Protein AF-F5BI73-F1 (afdb_monomer_lite)

Structure (mmCIF, N/CA/C/O backbone):
data_AF-F5BI73-F1
#
_entry.id   AF-F5BI73-F1
#
loop_
_atom_site.group_PDB
_atom_site.id
_atom_site.type_symbol
_atom_site.label_atom_id
_atom_site.label_alt_id
_atom_site.label_comp_id
_atom_site.label_asym_id
_atom_site.label_entity_id
_atom_site.label_seq_id
_atom_site.pdbx_PDB_ins_code
_atom_site.Cartn_x
_atom_site.Cartn_y
_atom_site.Cartn_z
_atom_site.occupancy
_atom_site.B_iso_or_equiv
_atom_site.auth_seq_id
_atom_site.auth_comp_id
_atom_site.auth_asym_id
_atom_site.auth_atom_id
_atom_site.pdbx_PDB_model_num
ATOM 1 N N . ASP A 1 1 ? -17.081 5.052 14.734 1.00 95.06 1 ASP A N 1
ATOM 2 C CA . ASP A 1 1 ? -17.193 5.413 13.303 1.00 95.06 1 ASP A CA 1
ATOM 3 C C . ASP A 1 1 ? -15.861 5.200 12.607 1.00 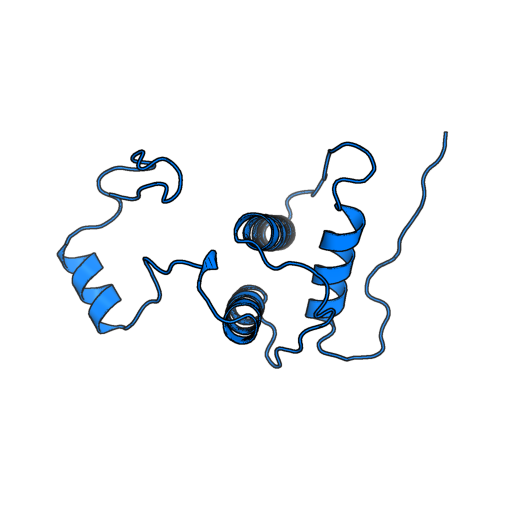95.06 1 ASP A C 1
ATOM 5 O O . ASP A 1 1 ? -14.843 5.237 13.284 1.00 95.06 1 ASP A O 1
ATOM 9 N N . ALA A 1 2 ? -15.863 4.952 11.297 1.00 96.50 2 ALA A N 1
ATOM 10 C CA . ALA A 1 2 ? -14.666 5.072 10.466 1.00 96.50 2 ALA A CA 1
ATOM 11 C C . ALA A 1 2 ? -14.641 6.470 9.847 1.00 96.50 2 ALA A C 1
ATOM 13 O O . ALA A 1 2 ? -15.637 6.905 9.260 1.00 96.50 2 ALA A O 1
ATOM 14 N N . ILE A 1 3 ? -13.518 7.162 10.000 1.00 96.12 3 ILE A N 1
ATOM 15 C CA . ILE A 1 3 ? -13.335 8.564 9.627 1.00 96.12 3 ILE A CA 1
ATOM 16 C C . ILE A 1 3 ? -12.164 8.637 8.651 1.00 96.12 3 ILE A C 1
ATOM 18 O O . ILE A 1 3 ? -11.169 7.938 8.831 1.00 96.12 3 ILE A O 1
ATOM 22 N N . ASP A 1 4 ? -12.302 9.455 7.613 1.00 93.44 4 ASP A N 1
ATOM 23 C CA . ASP A 1 4 ? -11.206 9.768 6.705 1.00 93.44 4 ASP A CA 1
ATOM 24 C C . ASP A 1 4 ? -10.190 10.678 7.418 1.00 93.44 4 ASP A C 1
ATOM 26 O O . ASP A 1 4 ? -10.571 11.783 7.816 1.00 93.44 4 ASP A O 1
ATOM 30 N N . PRO A 1 5 ? -8.922 10.259 7.591 1.00 89.38 5 PRO A N 1
ATOM 31 C CA . PRO A 1 5 ? -7.929 11.056 8.305 1.00 89.38 5 PRO A CA 1
ATOM 32 C C . PRO A 1 5 ? -7.607 12.387 7.611 1.00 89.38 5 PRO A C 1
ATOM 34 O O . PRO A 1 5 ? -7.254 13.341 8.296 1.00 89.38 5 PRO A O 1
ATOM 37 N N . ALA A 1 6 ? -7.764 12.486 6.284 1.00 89.31 6 ALA A N 1
ATOM 38 C CA . ALA A 1 6 ? -7.451 13.711 5.546 1.00 89.31 6 ALA A CA 1
ATOM 39 C C . ALA A 1 6 ? -8.557 14.773 5.659 1.00 89.31 6 ALA A C 1
ATOM 41 O O . ALA A 1 6 ? -8.272 15.957 5.829 1.00 89.31 6 ALA A O 1
ATOM 42 N N . SER A 1 7 ? -9.829 14.368 5.555 1.00 94.00 7 SER A N 1
ATOM 43 C CA . SER A 1 7 ? -10.962 15.307 5.562 1.00 94.00 7 SER A CA 1
ATOM 44 C C . SER A 1 7 ? -11.733 15.384 6.882 1.00 94.00 7 SER A C 1
ATOM 46 O O . SER A 1 7 ? -12.605 16.243 7.023 1.00 94.00 7 SER A O 1
ATOM 48 N N . GLY A 1 8 ? -11.495 14.464 7.823 1.00 94.94 8 GLY A N 1
ATOM 49 C CA . GLY A 1 8 ? -12.277 14.324 9.056 1.00 94.94 8 GLY A CA 1
ATOM 50 C C . GLY A 1 8 ? -13.724 13.863 8.831 1.00 94.94 8 GLY A C 1
ATOM 51 O O . GLY A 1 8 ? -14.520 13.806 9.771 1.00 94.94 8 GLY A O 1
ATOM 52 N N . ARG A 1 9 ? -14.102 13.533 7.590 1.00 97.69 9 ARG A N 1
ATOM 53 C CA . ARG A 1 9 ? -15.461 13.099 7.253 1.00 97.69 9 ARG A CA 1
ATOM 54 C C . ARG A 1 9 ? -15.696 11.668 7.708 1.00 97.69 9 ARG A C 1
ATOM 56 O O . ARG A 1 9 ? -14.845 10.794 7.555 1.00 97.69 9 ARG A O 1
ATOM 63 N N . VAL A 1 10 ? -16.898 11.402 8.210 1.00 97.44 10 VAL A N 1
ATOM 64 C CA . VAL A 1 10 ? -17.319 10.037 8.534 1.00 97.44 10 VAL A CA 1
ATOM 65 C C . VAL A 1 10 ? -17.530 9.255 7.236 1.00 97.44 10 VAL A C 1
ATOM 67 O O . VAL A 1 10 ? -18.450 9.554 6.479 1.00 97.44 10 VAL A O 1
ATOM 70 N N . ILE A 1 11 ? -16.702 8.234 7.008 1.00 97.38 11 ILE A N 1
ATOM 71 C CA . ILE A 1 11 ? -16.829 7.293 5.884 1.00 97.38 11 ILE A CA 1
ATOM 72 C C . ILE A 1 11 ? -17.985 6.329 6.155 1.00 97.38 11 ILE A C 1
ATOM 74 O O . ILE A 1 11 ? -18.810 6.061 5.284 1.00 97.38 11 ILE A O 1
ATOM 78 N N . LYS A 1 12 ? -18.049 5.789 7.380 1.00 97.75 12 LYS A N 1
ATOM 79 C CA . LYS A 1 12 ? -19.099 4.853 7.792 1.00 97.75 12 LYS A CA 1
ATOM 80 C C . LYS A 1 12 ? -19.364 4.948 9.290 1.00 97.75 12 LYS A C 1
ATOM 82 O O . LYS A 1 12 ? -18.448 4.855 10.109 1.00 97.75 12 LYS A O 1
ATOM 87 N N . ARG A 1 13 ? -20.637 5.105 9.654 1.00 97.69 13 ARG A N 1
ATOM 88 C CA . ARG A 1 13 ? -21.085 5.115 11.054 1.00 97.69 13 ARG A CA 1
ATOM 89 C C . ARG A 1 13 ? -21.193 3.698 11.606 1.00 97.69 13 ARG A C 1
ATOM 91 O O . ARG A 1 13 ? -21.502 2.773 10.859 1.00 97.69 13 ARG A O 1
ATOM 98 N N . GLY A 1 14 ? -20.937 3.536 12.904 1.00 96.31 14 GLY A N 1
ATOM 99 C CA . GLY A 1 14 ? -21.222 2.289 13.625 1.00 96.31 14 GLY A CA 1
ATOM 100 C C . GLY A 1 14 ? -20.513 1.042 13.079 1.00 96.31 14 GLY A C 1
ATOM 101 O O . GLY A 1 14 ? -21.074 -0.044 13.133 1.00 96.31 14 GLY A O 1
ATOM 102 N N . VAL A 1 15 ? -19.299 1.187 12.528 1.00 97.06 15 VAL A N 1
ATOM 103 C CA . VAL A 1 15 ? -18.529 0.078 11.917 1.00 97.06 15 VAL A CA 1
ATOM 104 C C . VAL A 1 15 ? -18.248 -1.059 12.901 1.00 97.06 15 VAL A C 1
ATOM 106 O O . VAL A 1 15 ? -18.187 -2.215 12.496 1.00 97.06 15 VAL A O 1
ATOM 109 N N . MET A 1 16 ? -18.077 -0.734 14.182 1.00 96.75 16 MET A N 1
ATOM 110 C CA . MET A 1 16 ? -17.836 -1.696 15.252 1.00 96.75 16 MET A CA 1
ATOM 111 C C . MET A 1 16 ? -18.404 -1.182 16.575 1.00 96.75 16 MET A C 1
ATOM 113 O O . MET A 1 16 ? -18.521 0.029 16.782 1.00 96.75 16 MET A O 1
ATOM 117 N N . THR A 1 17 ? -18.754 -2.107 17.469 1.00 98.06 17 THR A N 1
ATOM 118 C CA . THR A 1 17 ? -19.159 -1.794 18.844 1.00 98.06 17 THR A CA 1
ATOM 119 C C . THR A 1 17 ? -17.940 -1.430 19.693 1.00 98.06 17 THR A C 1
ATOM 121 O O . THR A 1 17 ? -16.811 -1.797 19.362 1.00 98.06 17 THR A O 1
ATOM 124 N N . LYS A 1 18 ? -18.160 -0.757 20.830 1.00 97.56 18 LYS A N 1
ATOM 125 C CA . LYS A 1 18 ? -17.087 -0.473 21.797 1.00 97.56 18 LYS A CA 1
ATOM 126 C C . LYS A 1 18 ? -16.418 -1.756 22.303 1.00 97.56 18 LYS A C 1
ATOM 128 O O . LYS A 1 18 ? -15.201 -1.834 22.333 1.00 97.56 18 LYS A O 1
ATOM 133 N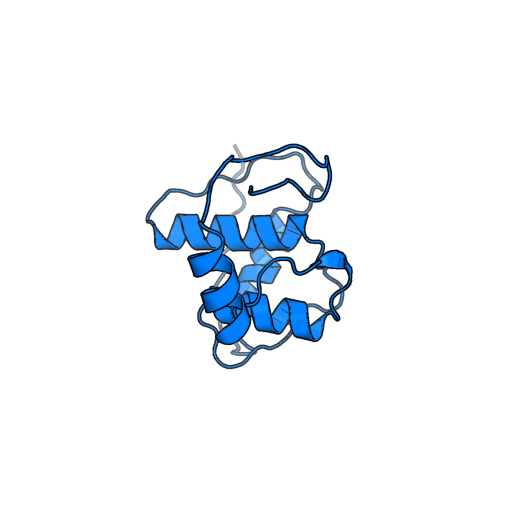 N . GLN A 1 19 ? -17.208 -2.789 22.599 1.00 98.31 19 GLN A N 1
ATOM 134 C CA . GLN A 1 19 ? -16.686 -4.087 23.031 1.00 98.31 19 GLN A CA 1
ATOM 135 C C . GLN A 1 19 ? -15.732 -4.707 21.995 1.00 98.31 19 GLN A C 1
ATOM 137 O O . GLN A 1 19 ? -14.686 -5.231 22.368 1.00 98.31 19 GLN A O 1
ATOM 142 N N . LEU A 1 20 ? -16.065 -4.633 20.698 1.00 97.75 20 LEU A N 1
ATOM 143 C CA . LEU A 1 20 ? -15.181 -5.122 19.636 1.00 97.75 20 LEU A CA 1
ATOM 144 C C . LEU A 1 20 ? -13.914 -4.263 19.520 1.00 97.75 20 LEU A C 1
ATOM 146 O O . LEU A 1 20 ? -12.823 -4.812 19.405 1.00 97.75 20 LEU A O 1
ATOM 150 N N . TYR A 1 21 ? -14.042 -2.936 19.595 1.00 97.31 21 TYR A N 1
ATOM 151 C CA . TYR A 1 21 ? -12.899 -2.017 19.586 1.00 97.31 21 TYR A CA 1
ATOM 152 C C . TYR A 1 21 ? -11.907 -2.321 20.720 1.00 97.31 21 TYR A C 1
ATOM 154 O O . TYR A 1 21 ? -10.704 -2.457 20.484 1.00 97.31 21 TYR A O 1
ATOM 162 N N . ASP A 1 22 ? -12.415 -2.489 21.941 1.00 97.81 22 ASP A N 1
ATOM 163 C CA . ASP A 1 22 ? -11.604 -2.803 23.118 1.00 97.81 22 ASP A CA 1
ATOM 164 C C . ASP A 1 22 ? -10.920 -4.173 22.952 1.00 97.81 22 ASP A C 1
ATOM 166 O O . ASP A 1 22 ? -9.723 -4.310 23.205 1.00 97.81 22 ASP A O 1
ATOM 170 N N . GLY A 1 23 ? -11.641 -5.171 22.427 1.00 98.25 23 GLY A N 1
ATOM 171 C CA . GLY A 1 23 ? -11.090 -6.495 22.121 1.00 98.25 23 GLY A CA 1
ATOM 172 C C . GLY A 1 23 ? -9.946 -6.462 21.102 1.00 98.25 23 GLY A C 1
ATOM 173 O O . GLY A 1 23 ? -8.895 -7.059 21.337 1.00 98.25 23 GLY A O 1
ATOM 174 N N . LEU A 1 24 ? -10.107 -5.724 20.000 1.00 97.50 24 LEU A N 1
ATOM 175 C CA . LEU A 1 24 ? -9.061 -5.561 18.983 1.00 97.50 24 LEU A CA 1
ATOM 176 C C . LEU A 1 24 ? -7.848 -4.799 19.542 1.00 97.50 24 LEU A C 1
ATOM 178 O O . LEU A 1 24 ? -6.709 -5.141 19.220 1.00 97.50 24 LEU A O 1
ATOM 182 N N . THR A 1 25 ? -8.080 -3.806 20.411 1.00 96.81 25 THR A N 1
ATOM 183 C CA . THR A 1 25 ? -7.011 -3.072 21.112 1.00 96.81 25 THR A CA 1
ATOM 184 C C . THR A 1 25 ? -6.190 -4.019 21.988 1.00 96.81 25 THR A C 1
ATOM 186 O O . THR A 1 25 ? -4.962 -4.029 21.911 1.00 96.81 25 THR A O 1
ATOM 189 N N . LEU A 1 26 ? -6.858 -4.862 22.786 1.00 97.81 26 LEU A N 1
ATOM 190 C CA . LEU A 1 26 ? -6.209 -5.851 23.655 1.00 97.81 26 LEU A CA 1
ATOM 191 C C . LEU A 1 26 ? -5.394 -6.878 22.858 1.00 97.81 26 LEU 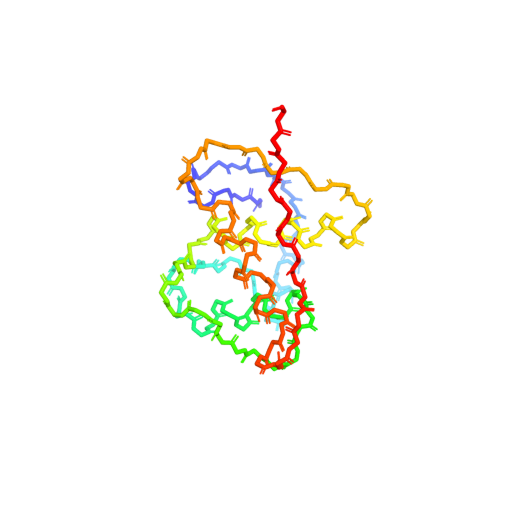A C 1
ATOM 193 O O . LEU A 1 26 ? -4.314 -7.278 23.287 1.00 97.81 26 LEU A O 1
ATOM 197 N N . GLN A 1 27 ? -5.879 -7.256 21.674 1.00 97.50 27 GLN A N 1
ATOM 198 C CA . GLN A 1 27 ? -5.172 -8.131 20.735 1.00 97.50 27 GLN A CA 1
ATOM 199 C C . GLN A 1 27 ? -4.053 -7.424 19.956 1.00 97.50 27 GLN A C 1
ATOM 201 O O . GLN A 1 27 ? -3.385 -8.061 19.144 1.00 97.50 27 GLN A O 1
ATOM 206 N N . ARG A 1 28 ? -3.824 -6.127 20.207 1.00 95.88 28 ARG A N 1
ATOM 207 C CA . ARG A 1 28 ? -2.812 -5.299 19.535 1.00 95.88 28 ARG A CA 1
ATOM 208 C C . ARG A 1 28 ? -2.991 -5.261 18.017 1.00 95.88 28 ARG A C 1
ATOM 210 O O . ARG A 1 28 ? -2.014 -5.204 17.271 1.00 95.88 28 ARG A O 1
ATOM 217 N N . VAL A 1 29 ? -4.240 -5.288 17.550 1.00 94.62 29 VAL A N 1
ATOM 218 C CA . VAL A 1 29 ? -4.530 -5.123 16.125 1.00 94.62 29 VAL A CA 1
ATOM 219 C C . VAL A 1 29 ? -4.113 -3.707 15.708 1.00 94.62 29 VAL A C 1
ATOM 221 O O . VAL A 1 29 ? -4.512 -2.740 16.357 1.00 94.62 29 VAL A O 1
ATOM 224 N N . PRO A 1 30 ? -3.315 -3.552 14.640 1.00 90.88 30 PRO A N 1
ATOM 225 C CA . PRO A 1 30 ? -2.716 -2.272 14.278 1.00 90.88 30 PRO A CA 1
ATOM 226 C C . PRO A 1 30 ? -3.700 -1.380 13.499 1.00 90.88 30 PRO A C 1
ATOM 228 O O . PRO A 1 30 ? -3.549 -1.189 12.293 1.00 90.88 30 PRO A O 1
ATOM 231 N N . PHE A 1 31 ? -4.720 -0.837 14.166 1.00 91.75 31 PHE A N 1
ATOM 232 C CA . PHE A 1 31 ? -5.649 0.149 13.593 1.00 91.75 31 PHE A CA 1
ATOM 233 C C . PHE A 1 31 ? -5.385 1.568 14.131 1.00 91.75 31 PHE A C 1
ATOM 235 O O . PHE A 1 31 ? -4.717 1.736 15.146 1.00 91.75 31 PHE A O 1
ATOM 242 N N . ASN A 1 32 ? -5.913 2.590 13.442 1.00 91.50 32 ASN A N 1
ATOM 243 C CA . ASN A 1 32 ? -5.688 4.022 13.727 1.00 91.50 32 ASN A CA 1
ATOM 244 C C . ASN A 1 32 ? -4.212 4.457 13.671 1.00 91.50 32 ASN A C 1
ATOM 246 O O . ASN A 1 32 ? -3.768 5.282 14.464 1.00 91.50 32 ASN A O 1
ATOM 250 N N . ILE A 1 33 ? -3.451 3.888 12.737 1.00 90.81 33 ILE A N 1
ATOM 251 C CA . ILE A 1 33 ? -2.034 4.205 12.557 1.00 90.81 33 ILE A CA 1
ATOM 252 C C . ILE A 1 33 ? -1.890 5.215 11.433 1.00 90.81 33 ILE A C 1
ATOM 254 O O . ILE A 1 33 ? -2.395 5.001 10.330 1.00 90.81 33 ILE A O 1
ATOM 258 N N . ASP A 1 34 ? -1.177 6.294 11.728 1.00 90.50 34 ASP A N 1
ATOM 259 C CA . ASP A 1 34 ? -0.777 7.271 10.732 1.00 90.50 34 ASP A CA 1
ATOM 260 C C . ASP A 1 34 ? 0.405 6.720 9.930 1.00 90.50 34 ASP A C 1
ATOM 262 O O . ASP A 1 34 ? 1.529 6.635 10.426 1.00 90.50 34 ASP A O 1
ATOM 266 N N . PHE A 1 35 ? 0.126 6.303 8.696 1.00 89.12 35 PHE A N 1
ATOM 267 C CA . PHE A 1 35 ? 1.138 5.738 7.816 1.00 89.12 35 PHE A CA 1
ATOM 268 C C . PHE A 1 35 ? 2.168 6.768 7.369 1.00 89.12 35 PHE A C 1
ATOM 270 O O . PH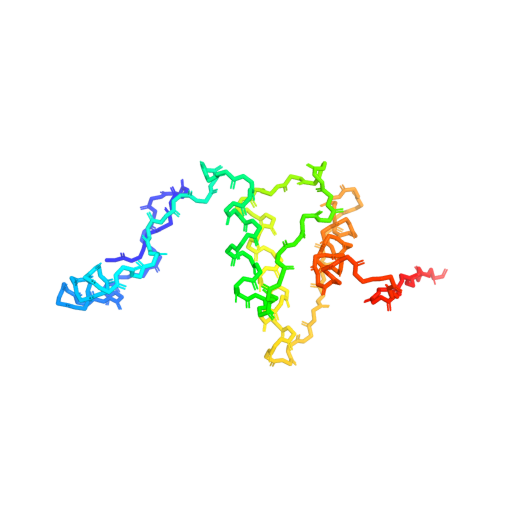E A 1 35 ? 3.314 6.377 7.175 1.00 89.12 35 PHE A O 1
ATOM 277 N N . ASP A 1 36 ? 1.823 8.047 7.212 1.00 88.38 36 ASP A N 1
ATOM 278 C CA . ASP A 1 36 ? 2.758 9.030 6.658 1.00 88.38 36 ASP A CA 1
ATOM 279 C C . ASP A 1 36 ? 3.944 9.269 7.598 1.00 88.38 36 ASP A C 1
ATOM 281 O O . ASP A 1 36 ? 5.077 9.390 7.122 1.00 88.38 36 ASP A O 1
ATOM 285 N N . HIS A 1 37 ? 3.705 9.188 8.908 1.00 92.00 37 HIS A N 1
ATOM 286 C CA . HIS A 1 37 ? 4.708 9.358 9.963 1.00 92.00 37 HIS A CA 1
ATOM 287 C C . HIS A 1 37 ? 5.483 8.082 10.329 1.00 92.00 37 HIS A C 1
ATOM 289 O O . HIS A 1 37 ? 6.384 8.135 11.169 1.00 92.00 37 HIS A O 1
ATOM 295 N N . LEU A 1 38 ? 5.176 6.934 9.714 1.00 95.00 38 LEU A N 1
ATOM 296 C CA . LEU A 1 38 ? 5.943 5.713 9.954 1.00 95.00 38 LEU A CA 1
ATOM 297 C C . LEU A 1 38 ? 7.341 5.788 9.320 1.00 95.00 38 LEU A C 1
ATOM 299 O O . LEU A 1 38 ? 7.481 6.256 8.180 1.00 95.00 38 LEU A O 1
ATOM 303 N N . PRO A 1 39 ? 8.368 5.225 9.984 1.00 96.50 39 PRO A N 1
ATOM 304 C CA . PRO A 1 39 ? 9.648 4.954 9.350 1.00 96.50 39 PRO A CA 1
ATOM 305 C C . PRO A 1 39 ? 9.472 4.116 8.081 1.00 96.50 39 PRO A C 1
ATOM 307 O O . PRO A 1 39 ? 8.618 3.231 7.995 1.00 96.50 39 PRO A O 1
ATOM 310 N N . ARG A 1 40 ? 10.329 4.357 7.087 1.00 96.38 40 ARG A N 1
ATOM 311 C CA . ARG A 1 40 ? 10.281 3.664 5.793 1.00 96.38 40 ARG A CA 1
ATOM 312 C C . ARG A 1 40 ? 10.320 2.136 5.926 1.00 96.38 40 ARG A C 1
ATOM 314 O O . ARG A 1 40 ? 9.538 1.457 5.268 1.00 96.38 40 ARG A O 1
ATOM 321 N N . GLY A 1 41 ? 11.171 1.612 6.810 1.00 96.69 41 GLY A N 1
ATOM 322 C CA . GLY A 1 41 ? 11.256 0.174 7.082 1.00 96.69 41 GLY A CA 1
ATOM 323 C C . GLY A 1 41 ? 9.926 -0.417 7.560 1.00 96.69 41 GLY A C 1
ATOM 324 O O . GLY A 1 41 ? 9.490 -1.437 7.035 1.00 96.69 41 GLY A O 1
ATOM 325 N N . GLU A 1 42 ? 9.219 0.270 8.461 1.00 96.31 42 GLU A N 1
ATOM 326 C CA . GLU A 1 42 ? 7.898 -0.167 8.932 1.00 96.31 42 GLU A CA 1
ATOM 327 C C . GLU A 1 42 ? 6.832 -0.099 7.831 1.00 96.31 42 GLU A C 1
ATOM 329 O O . GLU A 1 42 ? 5.958 -0.966 7.759 1.00 96.31 42 GLU A O 1
ATOM 334 N N . LYS A 1 43 ? 6.899 0.904 6.942 1.00 96.94 43 LYS A N 1
ATOM 335 C CA . LYS A 1 43 ? 6.027 0.970 5.755 1.00 96.94 43 LYS A CA 1
ATOM 336 C C . LYS A 1 43 ? 6.230 -0.267 4.875 1.00 96.94 43 LYS A C 1
ATOM 338 O O . LYS A 1 43 ? 5.251 -0.924 4.521 1.00 96.94 43 LYS A O 1
ATOM 343 N N . ILE A 1 44 ? 7.486 -0.607 4.576 1.00 97.38 44 ILE A N 1
ATOM 344 C CA . ILE A 1 44 ? 7.856 -1.789 3.784 1.00 97.38 44 ILE A CA 1
ATOM 345 C C . ILE A 1 44 ? 7.378 -3.075 4.462 1.00 97.38 44 ILE A C 1
ATOM 347 O O . ILE A 1 44 ? 6.712 -3.885 3.821 1.00 97.38 44 ILE A O 1
ATOM 351 N N . GLU A 1 45 ? 7.651 -3.253 5.754 1.00 96.19 45 GLU A N 1
ATOM 352 C CA . GLU A 1 45 ? 7.253 -4.445 6.507 1.00 96.19 45 GLU A CA 1
ATOM 353 C C . GLU A 1 45 ? 5.732 -4.658 6.466 1.00 96.19 45 GLU A C 1
ATOM 355 O O . GLU A 1 45 ? 5.248 -5.738 6.122 1.00 96.19 45 GLU A O 1
ATOM 360 N N . ARG A 1 46 ? 4.953 -3.602 6.722 1.00 95.44 46 ARG A N 1
ATOM 361 C CA . ARG A 1 46 ? 3.484 -3.658 6.678 1.00 95.44 46 ARG A CA 1
ATOM 362 C C . ARG A 1 46 ? 2.958 -3.969 5.282 1.00 95.44 46 ARG A C 1
ATOM 364 O O . ARG A 1 46 ? 2.034 -4.771 5.148 1.00 95.44 46 ARG A O 1
ATOM 371 N N . MET A 1 47 ? 3.537 -3.365 4.245 1.00 96.56 47 MET A N 1
ATOM 372 C CA . MET A 1 47 ? 3.189 -3.690 2.860 1.00 96.56 47 MET A CA 1
ATOM 373 C C . MET A 1 47 ? 3.478 -5.161 2.553 1.00 96.56 47 MET A C 1
ATOM 375 O O . MET A 1 47 ? 2.607 -5.857 2.034 1.00 96.56 47 MET A O 1
ATOM 379 N N . CYS A 1 48 ? 4.662 -5.652 2.917 1.00 96.75 48 CYS A N 1
ATOM 380 C CA . CYS A 1 48 ?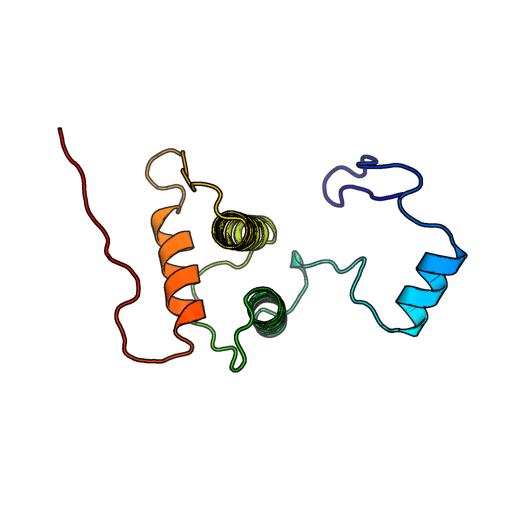 5.066 -7.042 2.727 1.00 96.75 48 CYS A CA 1
ATOM 381 C C . CYS A 1 48 ? 4.133 -8.021 3.445 1.00 96.75 48 CYS A C 1
ATOM 383 O O . CYS A 1 48 ? 3.717 -9.003 2.830 1.00 96.75 48 CYS A O 1
ATOM 385 N N . ASN A 1 49 ? 3.700 -7.710 4.669 1.00 94.88 49 ASN A N 1
ATOM 386 C CA . ASN A 1 49 ? 2.722 -8.514 5.406 1.00 94.88 49 ASN A CA 1
ATOM 387 C C . ASN A 1 49 ? 1.398 -8.666 4.638 1.00 94.88 49 ASN A C 1
ATOM 389 O O . ASN A 1 49 ? 0.875 -9.773 4.519 1.00 94.88 49 ASN A O 1
ATOM 393 N N . VAL A 1 50 ? 0.873 -7.581 4.055 1.00 94.62 50 VAL A N 1
ATOM 394 C CA . VAL A 1 50 ? -0.361 -7.635 3.245 1.00 94.62 50 VAL A CA 1
ATOM 395 C C . VAL A 1 50 ? -0.138 -8.366 1.920 1.00 94.62 50 VAL A C 1
ATOM 397 O O . VAL A 1 50 ? -1.018 -9.089 1.451 1.00 94.62 50 VAL A O 1
ATOM 400 N N . LEU A 1 51 ? 1.039 -8.195 1.316 1.00 95.69 51 LEU A N 1
ATOM 401 C CA . LEU A 1 51 ? 1.424 -8.866 0.078 1.00 95.69 51 LEU A CA 1
ATOM 402 C C . LEU A 1 51 ? 1.736 -10.362 0.298 1.00 95.69 51 LEU A C 1
ATOM 404 O O . LEU A 1 51 ? 1.750 -11.116 -0.674 1.00 95.69 51 LEU A O 1
ATOM 408 N N . GLY A 1 52 ? 1.944 -10.821 1.533 1.00 94.94 52 GLY A N 1
ATOM 409 C CA . GLY A 1 52 ? 2.376 -12.191 1.827 1.00 94.94 52 GLY A CA 1
ATOM 410 C C . GLY A 1 52 ? 3.845 -12.441 1.468 1.00 94.94 52 GLY A C 1
ATOM 411 O O . GLY A 1 52 ? 4.190 -13.523 1.001 1.00 94.94 52 GLY A O 1
ATOM 412 N N . ILE A 1 53 ? 4.695 -11.425 1.625 1.00 95.06 53 ILE A N 1
ATOM 413 C CA . ILE A 1 53 ? 6.143 -11.484 1.401 1.00 95.06 53 ILE A CA 1
ATOM 414 C C . ILE A 1 53 ? 6.827 -11.737 2.749 1.00 95.06 53 ILE A C 1
ATOM 416 O O . ILE A 1 53 ? 6.688 -10.932 3.665 1.00 95.06 53 ILE A O 1
ATOM 420 N N . GLN A 1 54 ? 7.562 -12.846 2.870 1.00 90.75 54 GLN A N 1
ATOM 421 C CA . GLN A 1 54 ? 8.173 -13.274 4.140 1.00 90.75 54 GLN A CA 1
ATOM 422 C C . GLN A 1 54 ? 9.453 -12.516 4.505 1.00 90.75 54 GLN A C 1
ATOM 424 O O . GLN A 1 54 ? 9.741 -12.349 5.684 1.00 90.75 54 GLN A O 1
ATOM 429 N N . TRP A 1 55 ? 10.212 -12.074 3.502 1.00 91.56 55 TRP A N 1
ATOM 430 C CA . TRP A 1 55 ? 11.499 -11.402 3.679 1.00 91.56 55 TRP A CA 1
ATOM 431 C C . TRP A 1 55 ? 11.415 -10.014 3.043 1.00 91.56 55 TRP A C 1
ATOM 433 O O . TRP A 1 55 ? 11.651 -9.874 1.836 1.00 91.56 55 TRP A O 1
ATOM 443 N N . PRO A 1 56 ? 10.984 -8.997 3.812 1.00 92.75 56 PRO A N 1
ATOM 444 C CA . PRO A 1 56 ? 10.884 -7.635 3.319 1.00 92.75 56 PRO A CA 1
ATOM 445 C C . PRO A 1 56 ? 12.270 -7.117 2.933 1.00 92.75 56 PRO A C 1
ATOM 447 O O . PRO A 1 56 ? 13.186 -7.101 3.751 1.00 92.75 56 PRO A O 1
ATOM 450 N N . LEU A 1 57 ? 12.404 -6.677 1.688 1.00 95.00 57 LEU A N 1
ATOM 451 C CA . LEU A 1 57 ? 13.573 -5.962 1.197 1.00 95.00 57 LEU A CA 1
ATOM 452 C C . LEU A 1 57 ? 13.068 -4.726 0.469 1.00 95.00 57 LEU A C 1
ATOM 454 O O . LEU A 1 57 ? 12.159 -4.829 -0.353 1.00 95.00 57 LEU A O 1
ATOM 458 N N . ASP A 1 58 ? 13.644 -3.573 0.780 1.00 96.44 58 ASP A N 1
ATOM 459 C CA . ASP A 1 58 ? 13.322 -2.339 0.082 1.00 96.44 58 ASP A CA 1
ATOM 460 C C . ASP A 1 58 ? 13.948 -2.343 -1.322 1.00 96.44 58 ASP A C 1
ATOM 462 O O . ASP A 1 58 ? 15.173 -2.410 -1.434 1.00 96.44 58 ASP A O 1
ATOM 466 N N . PRO A 1 59 ? 13.146 -2.310 -2.400 1.00 95.69 59 PRO A N 1
ATOM 467 C CA . PRO A 1 59 ? 13.679 -2.432 -3.751 1.00 95.69 59 PRO A CA 1
ATOM 468 C C . PRO A 1 59 ? 14.215 -1.118 -4.335 1.00 95.69 59 PRO A C 1
ATOM 470 O O . PRO A 1 59 ? 14.970 -1.151 -5.304 1.00 95.69 59 PRO A O 1
ATOM 473 N N . ASP A 1 60 ? 13.773 0.034 -3.822 1.00 96.00 60 ASP A N 1
ATOM 474 C CA . ASP A 1 60 ? 14.140 1.356 -4.341 1.00 96.00 60 ASP A CA 1
ATOM 475 C C . ASP A 1 60 ? 13.916 2.413 -3.255 1.00 96.00 60 ASP A C 1
ATOM 477 O O . ASP A 1 60 ?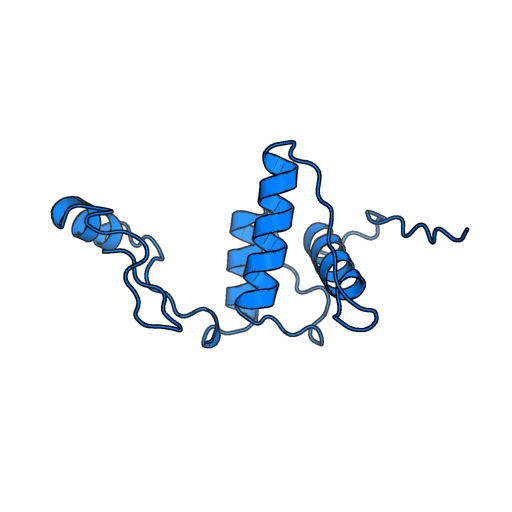 12.816 2.962 -3.113 1.00 96.00 60 ASP A O 1
ATOM 481 N N . GLU A 1 61 ? 14.981 2.742 -2.522 1.00 95.88 61 GLU A N 1
ATOM 482 C CA . GLU A 1 61 ? 14.972 3.773 -1.477 1.00 95.88 61 GLU A CA 1
ATOM 483 C C . GLU A 1 61 ? 14.561 5.159 -2.003 1.00 95.88 61 GLU A C 1
ATOM 485 O O . GLU A 1 61 ? 14.053 5.988 -1.248 1.00 95.88 61 GLU A O 1
ATOM 490 N N . THR A 1 62 ? 14.709 5.407 -3.310 1.00 96.38 62 THR A N 1
ATOM 491 C CA . THR A 1 62 ? 14.376 6.690 -3.945 1.00 96.38 62 THR A CA 1
ATOM 492 C C . THR A 1 62 ? 12.903 6.801 -4.353 1.00 96.38 62 THR A C 1
ATOM 494 O O . THR A 1 62 ? 12.468 7.853 -4.836 1.00 96.38 62 THR A O 1
ATOM 497 N N . TYR A 1 63 ? 12.116 5.726 -4.236 1.00 97.38 63 TYR A N 1
ATOM 498 C CA . TYR A 1 63 ? 10.675 5.762 -4.485 1.00 97.38 63 TYR A CA 1
ATOM 499 C C . TYR A 1 63 ? 9.928 6.204 -3.230 1.00 97.38 63 TYR A C 1
ATOM 501 O O . TYR A 1 63 ? 10.014 5.557 -2.190 1.00 97.38 63 TYR A O 1
ATOM 509 N N . GLU A 1 64 ? 9.159 7.286 -3.311 1.00 94.88 64 GLU A N 1
ATOM 510 C CA . GLU A 1 64 ? 8.471 7.836 -2.146 1.00 94.88 64 GLU A CA 1
ATOM 511 C C . GLU A 1 64 ? 7.235 7.010 -1.745 1.00 94.88 64 GLU A C 1
ATOM 513 O O . GLU A 1 64 ? 6.263 6.878 -2.498 1.00 94.88 64 GLU A O 1
ATOM 518 N N . LEU A 1 65 ? 7.258 6.483 -0.518 1.00 95.94 65 LEU A N 1
ATOM 519 C CA . LEU A 1 65 ? 6.167 5.714 0.085 1.00 95.94 65 LEU A CA 1
ATOM 520 C C . LEU A 1 65 ? 5.193 6.631 0.837 1.00 95.94 65 LEU A C 1
ATOM 522 O O . LEU A 1 65 ? 5.129 6.627 2.072 1.00 95.94 65 LEU A O 1
ATOM 526 N N . THR A 1 66 ? 4.450 7.431 0.074 1.00 93.94 66 THR A N 1
ATOM 527 C CA . THR A 1 66 ? 3.291 8.180 0.579 1.00 93.94 66 THR A CA 1
ATOM 528 C C . THR A 1 66 ? 2.124 7.232 0.849 1.00 93.94 66 THR A C 1
ATOM 530 O O . THR A 1 66 ? 2.009 6.185 0.200 1.00 93.94 66 THR A O 1
ATOM 533 N N . THR A 1 67 ? 1.214 7.597 1.757 1.00 93.50 67 THR A N 1
ATOM 534 C CA . THR A 1 67 ? -0.010 6.812 2.000 1.00 93.50 67 THR A CA 1
ATOM 535 C C . THR A 1 67 ? -0.791 6.547 0.707 1.00 93.50 67 THR A C 1
ATOM 537 O O . THR A 1 67 ? -1.246 5.427 0.480 1.00 93.50 67 THR A O 1
ATOM 540 N N . ASP A 1 68 ? -0.876 7.524 -0.197 1.00 93.69 68 ASP A N 1
ATOM 541 C CA . ASP A 1 68 ? -1.536 7.375 -1.500 1.00 93.69 68 ASP A CA 1
ATOM 542 C C . ASP A 1 68 ? -0.863 6.319 -2.405 1.00 93.69 68 ASP A C 1
ATOM 544 O O . ASP A 1 68 ? -1.541 5.432 -2.932 1.00 93.69 68 ASP A O 1
ATOM 548 N N . ASN A 1 69 ? 0.469 6.341 -2.543 1.00 95.50 69 ASN A N 1
ATOM 549 C CA . ASN A 1 69 ? 1.197 5.337 -3.331 1.00 95.50 69 ASN A CA 1
ATOM 550 C C . ASN A 1 69 ? 1.044 3.929 -2.738 1.00 95.50 69 ASN A C 1
ATOM 552 O O . ASN A 1 69 ? 0.815 2.966 -3.476 1.00 95.50 69 ASN A O 1
ATOM 556 N N . ILE A 1 70 ? 1.108 3.809 -1.408 1.00 95.81 70 ILE A N 1
ATOM 557 C CA . ILE A 1 70 ? 0.894 2.542 -0.700 1.00 95.81 70 ILE A CA 1
ATOM 558 C C . ILE A 1 70 ? -0.525 2.024 -0.963 1.00 95.81 70 ILE A C 1
ATOM 560 O O . ILE A 1 70 ? -0.690 0.878 -1.381 1.00 95.81 70 ILE A O 1
ATOM 564 N N . LEU A 1 71 ? -1.553 2.860 -0.787 1.00 95.69 71 LEU A N 1
ATOM 565 C CA . LEU A 1 71 ? -2.947 2.478 -1.027 1.00 95.69 71 LEU A CA 1
ATOM 566 C C . LEU A 1 71 ? -3.183 2.046 -2.479 1.00 95.69 71 LEU A C 1
ATOM 568 O O . LEU A 1 71 ? -3.873 1.052 -2.707 1.00 95.69 71 LEU A O 1
ATOM 572 N N . LYS A 1 72 ? -2.572 2.719 -3.462 1.00 97.44 72 LYS A N 1
ATOM 573 C CA . LYS A 1 72 ? -2.617 2.310 -4.877 1.00 97.44 72 LYS A CA 1
ATOM 574 C C . LYS A 1 72 ? -2.007 0.925 -5.090 1.00 97.44 72 LYS A C 1
ATOM 576 O O . LYS A 1 72 ? -2.622 0.087 -5.750 1.00 97.44 72 LYS A O 1
ATOM 581 N N . ILE A 1 73 ? -0.835 0.660 -4.510 1.00 97.75 73 ILE A N 1
ATOM 582 C CA . ILE A 1 73 ? -0.172 -0.651 -4.583 1.00 97.75 73 ILE A CA 1
ATOM 583 C C . ILE A 1 73 ? -1.057 -1.741 -3.963 1.00 97.75 73 ILE A C 1
ATOM 585 O O . ILE A 1 73 ? -1.289 -2.781 -4.586 1.00 97.75 73 ILE A O 1
ATOM 589 N N . LEU A 1 74 ? -1.596 -1.494 -2.766 1.00 97.31 74 LEU A N 1
ATOM 590 C CA . LEU A 1 74 ? -2.485 -2.433 -2.082 1.00 97.31 74 LEU A CA 1
ATOM 591 C C . LEU A 1 74 ? -3.777 -2.669 -2.875 1.00 97.31 74 LEU A C 1
ATOM 593 O O . LEU A 1 74 ? -4.212 -3.812 -3.003 1.00 97.31 74 LEU A O 1
ATOM 597 N N . ALA A 1 75 ? -4.360 -1.629 -3.475 1.00 97.81 75 ALA A N 1
ATOM 598 C CA . ALA A 1 75 ? -5.552 -1.745 -4.311 1.00 97.81 75 ALA A CA 1
ATOM 599 C C . ALA A 1 75 ? -5.303 -2.595 -5.567 1.00 97.81 75 ALA A C 1
ATOM 601 O O . ALA A 1 75 ? -6.126 -3.448 -5.905 1.00 97.81 75 ALA A O 1
ATOM 602 N N . ILE A 1 76 ? -4.162 -2.405 -6.239 1.00 98.00 76 ILE A N 1
ATOM 603 C CA . ILE A 1 76 ? -3.750 -3.227 -7.386 1.00 98.00 76 ILE A CA 1
ATOM 604 C C . ILE A 1 76 ? -3.585 -4.685 -6.956 1.00 98.00 76 ILE A C 1
ATOM 606 O O . ILE A 1 76 ? -4.136 -5.583 -7.595 1.00 98.00 76 ILE A O 1
ATOM 610 N N . HIS A 1 77 ? -2.888 -4.927 -5.842 1.00 97.25 77 HIS A N 1
ATOM 611 C CA . HIS A 1 77 ? -2.713 -6.276 -5.315 1.00 97.25 77 HIS A CA 1
ATOM 612 C C . HIS A 1 77 ? -4.054 -6.947 -4.981 1.00 97.25 77 HIS A C 1
ATOM 614 O O . HIS A 1 77 ? -4.272 -8.093 -5.376 1.00 97.25 77 HIS A O 1
ATOM 620 N N . MET A 1 78 ? -4.966 -6.243 -4.303 1.00 98.06 78 MET A N 1
ATOM 621 C CA . MET A 1 78 ? -6.290 -6.772 -3.959 1.00 98.06 78 MET A CA 1
ATOM 622 C C . MET A 1 78 ? -7.134 -7.066 -5.201 1.00 98.06 78 MET A C 1
ATOM 624 O O . MET A 1 78 ? -7.798 -8.098 -5.246 1.00 98.06 78 MET A O 1
ATOM 628 N N . ARG A 1 79 ? -7.078 -6.219 -6.238 1.00 98.31 79 ARG A N 1
ATOM 629 C CA . ARG A 1 79 ? -7.768 -6.488 -7.509 1.00 98.31 79 ARG A CA 1
ATOM 630 C C . ARG A 1 79 ? -7.267 -7.771 -8.162 1.00 98.31 79 ARG A C 1
ATOM 632 O O . ARG A 1 79 ? -8.091 -8.621 -8.487 1.00 98.31 79 ARG A O 1
ATOM 639 N N . PHE A 1 80 ? -5.949 -7.957 -8.266 1.00 95.94 80 PHE A N 1
ATOM 640 C CA . PHE A 1 80 ? -5.382 -9.210 -8.773 1.00 95.94 80 PHE A CA 1
ATOM 641 C C . PHE A 1 80 ? -5.788 -10.413 -7.922 1.00 95.94 80 PHE A C 1
ATOM 643 O O . PHE A 1 80 ? -6.222 -11.426 -8.466 1.00 95.94 80 PHE A O 1
ATOM 650 N N . ARG A 1 81 ? -5.711 -10.290 -6.590 1.00 96.81 81 ARG A N 1
ATOM 651 C CA . ARG A 1 81 ? -6.098 -11.354 -5.651 1.00 96.81 81 ARG A CA 1
ATOM 652 C C . ARG A 1 81 ? -7.560 -11.777 -5.819 1.00 96.81 81 ARG A C 1
ATOM 654 O O . ARG A 1 81 ? -7.870 -12.949 -5.642 1.00 96.81 81 ARG A O 1
ATOM 661 N N . CYS A 1 82 ? -8.436 -10.842 -6.174 1.00 98.12 82 CYS A N 1
ATOM 662 C CA . CYS A 1 82 ? -9.857 -11.093 -6.407 1.00 98.12 82 CYS A CA 1
ATOM 663 C C . CYS A 1 82 ? -10.202 -11.427 -7.870 1.00 98.12 82 CYS A C 1
ATOM 665 O O . CYS A 1 82 ? -11.383 -11.515 -8.195 1.00 98.12 82 CYS A O 1
ATOM 667 N N . GLY A 1 83 ? -9.220 -11.573 -8.767 1.00 97.69 83 GLY A N 1
ATOM 668 C CA . GLY A 1 83 ? -9.469 -11.851 -10.188 1.00 97.69 83 GLY A CA 1
ATOM 669 C C . GLY A 1 83 ? -10.112 -10.689 -10.957 1.00 97.69 83 GLY A C 1
ATOM 670 O O . GLY A 1 83 ? -10.721 -10.900 -12.002 1.00 97.69 83 GLY A O 1
ATOM 671 N N . ILE A 1 84 ? -9.999 -9.458 -10.451 1.00 98.31 84 ILE A N 1
ATOM 672 C CA . ILE A 1 84 ? -10.552 -8.258 -11.085 1.00 98.31 84 ILE A CA 1
ATOM 673 C C . ILE A 1 84 ? -9.498 -7.663 -12.033 1.00 98.31 84 ILE A C 1
ATOM 675 O O . ILE A 1 84 ? -8.390 -7.362 -11.578 1.00 98.31 84 ILE A O 1
ATOM 679 N N . PRO A 1 85 ? -9.826 -7.409 -13.316 1.00 97.81 85 PRO A N 1
ATOM 680 C CA . PRO A 1 85 ? -8.915 -6.743 -14.241 1.00 97.81 85 PRO A CA 1
ATOM 681 C C . PRO A 1 85 ? -8.427 -5.383 -13.720 1.00 97.81 85 PRO A C 1
ATOM 683 O O . PRO A 1 85 ? -9.188 -4.590 -13.149 1.00 97.81 85 PRO A O 1
ATOM 686 N N . VAL A 1 86 ? -7.141 -5.105 -13.938 1.00 97.56 86 VAL A N 1
ATOM 687 C CA . VAL A 1 86 ? -6.488 -3.863 -13.514 1.00 97.56 86 VAL A CA 1
ATOM 688 C C . VAL A 1 86 ? -6.175 -3.014 -14.740 1.00 97.56 86 VAL A C 1
ATOM 690 O O . VAL A 1 86 ? -5.332 -3.372 -15.556 1.00 97.56 86 VAL A O 1
ATOM 693 N N . ILE A 1 87 ? -6.833 -1.859 -14.837 1.00 95.62 87 ILE A N 1
ATOM 694 C CA . ILE A 1 87 ? -6.510 -0.792 -15.788 1.00 95.62 87 ILE A CA 1
ATOM 695 C C . ILE A 1 87 ? -6.139 0.436 -14.963 1.00 95.62 87 ILE A C 1
ATOM 697 O O . ILE A 1 87 ? -6.907 0.857 -14.097 1.00 95.62 87 ILE A O 1
ATOM 701 N N . ILE A 1 88 ? -4.961 1.004 -15.221 1.00 95.00 88 ILE A N 1
ATOM 702 C CA . ILE A 1 88 ? -4.478 2.203 -14.531 1.00 95.00 88 ILE A CA 1
ATOM 703 C C . ILE A 1 88 ? -4.440 3.343 -15.541 1.00 95.00 88 ILE A C 1
ATOM 705 O O . ILE A 1 88 ? -3.575 3.385 -16.416 1.00 95.00 88 ILE A O 1
ATOM 709 N N . MET A 1 89 ? -5.384 4.268 -15.409 1.00 94.69 89 MET A N 1
ATOM 710 C CA . MET A 1 89 ? -5.482 5.454 -16.252 1.00 94.69 89 MET A CA 1
ATOM 711 C C . MET A 1 89 ? -4.761 6.640 -15.601 1.00 94.69 89 MET A C 1
ATOM 713 O O . MET A 1 89 ? -4.727 6.768 -14.380 1.00 94.69 89 MET A O 1
ATOM 717 N N . GLY A 1 90 ? -4.172 7.507 -16.418 1.00 94.50 90 GLY A N 1
ATOM 718 C CA . GLY A 1 90 ? -3.587 8.773 -15.982 1.00 94.50 90 GLY A CA 1
ATOM 719 C C . GLY A 1 90 ? -2.656 9.348 -17.041 1.00 94.50 90 GLY A C 1
ATOM 720 O O . GLY A 1 90 ? -2.179 8.610 -17.906 1.00 94.50 90 GLY A O 1
ATOM 721 N N . GLU A 1 91 ? -2.339 10.631 -16.938 1.00 95.31 91 GLU A N 1
ATOM 722 C CA . GLU A 1 91 ? -1.453 11.334 -17.874 1.00 95.31 91 GLU A CA 1
ATOM 723 C C . GLU A 1 91 ? -0.018 10.788 -17.870 1.00 95.31 91 GLU A C 1
ATOM 725 O O . GLU A 1 91 ? 0.416 10.069 -16.962 1.00 95.31 91 GLU A O 1
ATOM 730 N N . THR A 1 92 ? 0.758 11.095 -18.903 1.00 93.31 92 THR A N 1
ATOM 731 C CA . THR A 1 92 ? 2.196 10.800 -18.909 1.00 93.31 92 THR A CA 1
ATOM 732 C C . THR A 1 92 ? 2.898 11.507 -17.748 1.00 93.31 92 THR A C 1
ATOM 734 O O . THR A 1 92 ? 2.523 12.607 -17.368 1.00 93.31 92 THR A O 1
ATOM 737 N N . GLY A 1 93 ? 3.917 10.876 -17.161 1.00 92.50 93 GLY A N 1
ATOM 738 C CA . GLY A 1 93 ? 4.684 11.473 -16.058 1.00 92.50 93 GLY A CA 1
ATOM 739 C C . GLY A 1 93 ? 4.091 11.286 -14.656 1.00 92.50 93 GLY A C 1
ATOM 740 O O . GLY A 1 93 ? 4.827 11.416 -13.688 1.00 92.50 93 GLY A O 1
ATOM 741 N N . CYS A 1 94 ? 2.835 10.845 -14.501 1.00 92.69 94 CYS A N 1
ATOM 742 C CA . CYS A 1 94 ? 2.231 10.647 -13.169 1.00 92.69 94 CYS A CA 1
ATOM 743 C C . CYS A 1 94 ? 2.720 9.399 -12.395 1.00 92.69 94 CYS A C 1
ATOM 745 O O . CYS A 1 94 ? 2.096 8.969 -11.430 1.00 92.69 94 CYS A O 1
ATOM 747 N N . GLY A 1 95 ? 3.813 8.763 -12.829 1.00 95.25 95 GLY A N 1
ATOM 748 C CA . GLY A 1 95 ? 4.471 7.700 -12.061 1.00 95.25 95 GLY A CA 1
ATOM 749 C C . GLY A 1 95 ? 3.856 6.295 -12.137 1.00 95.25 95 GLY A C 1
ATOM 750 O O . GLY A 1 95 ? 4.387 5.396 -11.492 1.00 95.25 95 GLY A O 1
ATOM 751 N N . LYS A 1 96 ? 2.816 6.045 -12.952 1.00 96.94 96 LYS A N 1
ATOM 752 C CA . LYS A 1 96 ? 2.163 4.714 -13.081 1.00 96.94 96 LYS A CA 1
ATOM 753 C C . LYS A 1 96 ? 3.155 3.564 -13.277 1.00 96.94 96 LYS A C 1
ATOM 755 O O . LYS A 1 96 ? 3.144 2.591 -12.532 1.00 96.94 96 LYS A O 1
ATOM 760 N N . THR A 1 97 ? 4.044 3.690 -14.262 1.00 96.56 97 THR A N 1
ATOM 761 C CA . THR A 1 97 ? 5.038 2.651 -14.564 1.00 96.56 97 THR A CA 1
ATOM 762 C C . THR A 1 97 ? 6.030 2.469 -13.419 1.00 96.56 97 THR A C 1
ATOM 764 O O . THR A 1 97 ? 6.431 1.344 -13.148 1.00 96.56 97 THR A O 1
ATOM 767 N N . ARG A 1 98 ? 6.414 3.552 -12.726 1.00 97.31 98 ARG A N 1
ATOM 768 C CA . ARG A 1 98 ? 7.331 3.485 -11.580 1.00 97.31 98 ARG A CA 1
ATOM 769 C C . ARG A 1 98 ? 6.681 2.783 -10.384 1.00 97.31 98 ARG A C 1
ATOM 771 O O . ARG A 1 98 ? 7.328 1.948 -9.771 1.00 97.31 98 ARG A O 1
ATOM 778 N N . LEU A 1 99 ? 5.398 3.045 -10.128 1.00 97.88 99 LEU A N 1
ATOM 779 C CA . LEU A 1 99 ? 4.613 2.364 -9.094 1.00 97.88 99 LEU A CA 1
ATOM 780 C C . LEU A 1 99 ? 4.521 0.853 -9.352 1.00 97.88 99 LEU A C 1
ATOM 782 O O . LEU A 1 99 ? 4.757 0.058 -8.446 1.00 97.88 99 LEU A O 1
ATOM 786 N N . ILE A 1 100 ? 4.220 0.446 -10.591 1.00 97.31 100 ILE A N 1
ATOM 787 C CA . ILE A 1 100 ? 4.162 -0.980 -10.953 1.00 97.31 100 ILE A CA 1
ATOM 788 C C . ILE A 1 100 ? 5.534 -1.640 -10.843 1.00 97.31 100 ILE A C 1
ATOM 790 O O . ILE A 1 100 ? 5.633 -2.718 -10.264 1.00 97.31 100 ILE A O 1
ATOM 794 N N . LYS A 1 101 ? 6.591 -0.980 -11.332 1.00 97.31 101 LYS A N 1
ATOM 795 C CA . LYS A 1 101 ? 7.966 -1.465 -11.169 1.00 97.31 101 LYS A CA 1
ATOM 796 C C . LYS A 1 101 ? 8.305 -1.677 -9.697 1.00 97.31 101 LYS A C 1
ATOM 798 O O . LYS A 1 101 ? 8.775 -2.750 -9.353 1.00 97.31 101 LYS A O 1
ATOM 803 N N . PHE A 1 102 ? 7.993 -0.713 -8.831 1.00 97.81 102 PHE A N 1
ATOM 804 C CA . PHE A 1 102 ? 8.227 -0.838 -7.395 1.00 97.81 102 PHE A CA 1
ATOM 805 C C . PHE A 1 102 ? 7.515 -2.059 -6.792 1.00 97.81 102 PHE A C 1
ATOM 807 O O . PHE A 1 102 ? 8.143 -2.842 -6.089 1.00 97.81 102 PHE A O 1
ATOM 814 N N . LEU A 1 103 ? 6.229 -2.276 -7.104 1.00 97.31 103 LEU A N 1
ATOM 815 C CA . LEU A 1 103 ? 5.487 -3.461 -6.644 1.00 97.31 103 LEU A CA 1
ATOM 816 C C . LEU A 1 103 ? 6.118 -4.774 -7.145 1.00 97.31 103 LEU A C 1
ATOM 818 O O . LEU A 1 103 ? 6.236 -5.731 -6.379 1.00 97.31 103 LEU A O 1
ATOM 822 N N . CYS A 1 104 ? 6.517 -4.830 -8.416 1.00 96.06 104 CYS A N 1
ATOM 823 C CA . CYS A 1 104 ? 7.184 -5.994 -8.994 1.00 96.06 104 CYS A CA 1
ATOM 824 C C . CYS A 1 104 ? 8.523 -6.273 -8.300 1.00 96.06 104 CYS A C 1
ATOM 826 O O . CYS A 1 104 ? 8.753 -7.398 -7.867 1.00 96.06 104 CYS A O 1
ATOM 828 N N . GLU A 1 105 ? 9.373 -5.265 -8.117 1.00 96.12 105 GLU A N 1
ATOM 829 C CA . GLU A 1 105 ? 10.654 -5.422 -7.423 1.00 96.12 105 GLU A CA 1
ATOM 830 C C . GLU A 1 105 ? 10.471 -5.811 -5.949 1.00 96.12 105 GLU A C 1
ATOM 832 O O . GLU A 1 105 ? 11.123 -6.743 -5.480 1.00 96.12 105 GLU A O 1
ATOM 837 N N . LEU A 1 106 ? 9.512 -5.194 -5.248 1.00 96.19 106 LEU A N 1
ATOM 838 C CA . LEU A 1 106 ? 9.175 -5.535 -3.863 1.00 96.19 106 LEU A CA 1
ATOM 839 C C . LEU A 1 106 ? 8.796 -7.018 -3.736 1.00 96.19 106 LEU A C 1
ATOM 841 O O . LEU A 1 106 ? 9.255 -7.708 -2.833 1.00 96.19 106 LEU A O 1
ATOM 845 N N . ARG A 1 107 ? 8.003 -7.536 -4.684 1.00 94.06 107 ARG A N 1
ATOM 846 C CA . ARG A 1 107 ? 7.599 -8.951 -4.754 1.00 94.06 107 ARG A CA 1
ATOM 847 C C . ARG A 1 107 ? 8.753 -9.920 -4.987 1.00 94.06 107 ARG A C 1
ATOM 849 O O . ARG A 1 107 ? 8.606 -11.086 -4.631 1.00 94.06 107 ARG A O 1
ATOM 856 N N . LYS A 1 108 ? 9.851 -9.481 -5.608 1.00 92.56 108 LYS A N 1
ATOM 857 C CA . LYS A 1 108 ? 11.012 -10.347 -5.852 1.00 92.56 108 LYS A CA 1
ATOM 858 C C . LYS A 1 108 ? 11.836 -10.585 -4.598 1.00 92.56 108 LYS A C 1
ATOM 860 O O . LYS A 1 108 ? 12.572 -11.562 -4.581 1.00 92.56 108 LYS A O 1
ATOM 865 N N . SER A 1 109 ? 11.759 -9.716 -3.585 1.00 90.50 109 SER A N 1
ATOM 866 C CA . SER A 1 109 ? 12.570 -9.832 -2.362 1.00 90.50 109 SER A CA 1
ATOM 867 C C . SER A 1 109 ? 14.059 -10.095 -2.647 1.00 90.50 109 SER A C 1
ATOM 869 O O . SER A 1 109 ? 14.676 -10.960 -2.035 1.00 90.50 109 SER A O 1
ATOM 871 N N . GLY A 1 110 ? 14.631 -9.389 -3.630 1.00 87.31 110 GLY A N 1
ATOM 872 C CA . GLY A 1 110 ? 16.046 -9.518 -4.010 1.00 87.31 110 GLY A CA 1
ATOM 873 C C . GLY A 1 110 ? 16.388 -10.711 -4.912 1.00 87.31 110 GLY A C 1
ATOM 874 O O . GLY A 1 110 ? 17.539 -10.855 -5.318 1.00 87.31 110 GLY A O 1
ATOM 875 N N . VAL A 1 111 ? 15.414 -11.548 -5.278 1.00 90.62 111 VAL A N 1
ATOM 876 C CA . VAL A 1 111 ? 15.628 -12.652 -6.220 1.00 90.62 111 VAL A CA 1
ATOM 877 C C . VAL A 1 111 ? 15.840 -12.103 -7.635 1.00 90.62 111 VAL A C 1
ATOM 879 O O . VAL A 1 111 ? 15.008 -11.362 -8.165 1.00 90.62 111 VAL A O 1
ATOM 882 N N . THR A 1 112 ? 16.929 -12.514 -8.287 1.00 88.38 112 THR A N 1
ATOM 883 C CA . THR A 1 112 ? 17.278 -12.128 -9.664 1.00 88.38 112 THR A CA 1
ATOM 884 C C . THR A 1 112 ? 16.422 -12.882 -10.683 1.00 88.38 112 THR A C 1
ATOM 886 O O . THR A 1 112 ? 16.882 -13.805 -11.351 1.00 88.38 112 THR A O 1
ATOM 889 N N . THR A 1 113 ? 15.146 -12.516 -10.771 1.00 90.25 113 THR A N 1
ATOM 890 C CA . THR A 1 113 ? 14.196 -13.019 -11.775 1.00 90.25 113 THR A CA 1
ATOM 891 C C . THR A 1 113 ? 13.486 -11.857 -12.455 1.00 90.25 113 THR A C 1
ATOM 893 O O . THR A 1 113 ? 13.358 -10.769 -11.891 1.00 90.25 113 THR A O 1
ATOM 896 N N . GLU A 1 114 ? 13.011 -12.078 -13.675 1.00 92.06 114 GLU A N 1
ATOM 897 C CA . GLU A 1 114 ? 12.108 -11.143 -14.337 1.00 92.06 114 GLU A CA 1
ATOM 898 C C . GLU A 1 114 ? 10.662 -11.489 -13.971 1.00 92.06 114 GLU A C 1
ATOM 900 O O . GLU A 1 114 ? 10.187 -12.590 -14.240 1.00 92.06 114 GLU A O 1
ATOM 905 N N . ASN A 1 115 ? 9.948 -10.546 -13.354 1.00 94.12 115 ASN A N 1
ATOM 906 C CA . ASN A 1 115 ? 8.527 -10.688 -13.017 1.00 94.12 115 ASN A CA 1
ATOM 907 C C . ASN A 1 115 ? 7.660 -9.541 -13.568 1.00 94.12 115 ASN A C 1
ATOM 909 O O . ASN A 1 115 ? 6.501 -9.387 -13.181 1.00 94.12 115 ASN A O 1
ATOM 913 N N . MET A 1 116 ? 8.224 -8.734 -14.470 1.00 95.19 116 MET A N 1
ATOM 914 C CA . MET A 1 116 ? 7.535 -7.657 -15.169 1.00 95.19 116 MET A CA 1
ATOM 915 C C . MET A 1 116 ? 7.984 -7.621 -16.627 1.00 95.19 116 MET A C 1
ATOM 917 O O . MET A 1 116 ? 9.158 -7.409 -16.911 1.00 95.19 116 MET A O 1
ATOM 921 N N . ILE A 1 117 ? 7.029 -7.735 -17.548 1.00 96.06 117 ILE A N 1
ATOM 922 C CA . ILE A 1 117 ? 7.252 -7.495 -18.976 1.00 96.06 117 ILE A CA 1
ATOM 923 C C . ILE A 1 117 ? 6.566 -6.177 -19.332 1.00 96.06 117 ILE A C 1
ATOM 925 O O . ILE A 1 117 ? 5.352 -6.036 -19.180 1.00 96.06 117 ILE A O 1
ATOM 929 N N . LEU A 1 118 ? 7.343 -5.194 -19.792 1.00 95.56 118 LEU A N 1
ATOM 930 C CA . LEU A 1 118 ? 6.818 -3.902 -20.231 1.00 95.56 118 LEU A CA 1
ATOM 931 C C . LEU A 1 118 ? 6.637 -3.897 -21.751 1.00 95.56 118 LEU A C 1
ATOM 933 O O . LEU A 1 118 ? 7.596 -3.715 -22.496 1.00 95.56 118 LEU A O 1
ATOM 937 N N . VAL A 1 119 ? 5.393 -4.035 -22.202 1.00 96.38 119 VAL A N 1
ATOM 938 C CA . VAL A 1 119 ? 5.042 -3.937 -23.624 1.00 96.38 119 VAL A CA 1
ATOM 939 C C . VAL A 1 119 ? 4.618 -2.505 -23.943 1.00 96.38 119 VAL A C 1
ATOM 941 O O . VAL A 1 119 ? 3.693 -1.973 -23.329 1.00 96.38 119 VAL A O 1
ATOM 944 N N . LYS A 1 120 ? 5.293 -1.867 -24.905 1.00 93.75 120 LYS A N 1
ATOM 945 C CA . LYS A 1 120 ? 4.888 -0.557 -25.429 1.00 93.75 120 LYS A CA 1
ATOM 946 C C . LYS A 1 120 ? 3.982 -0.755 -26.640 1.00 93.75 120 LYS A C 1
ATOM 948 O O . LYS A 1 120 ? 4.430 -1.259 -27.666 1.00 93.75 120 LYS A O 1
ATOM 953 N N . VAL A 1 121 ? 2.730 -0.338 -26.516 1.00 92.56 121 VAL A N 1
ATOM 954 C CA . VAL A 1 121 ? 1.746 -0.382 -27.601 1.00 92.56 121 VAL A CA 1
ATOM 955 C C . VAL A 1 121 ? 1.756 0.963 -28.323 1.00 92.56 121 VAL A C 1
ATOM 957 O O . VAL A 1 121 ? 1.692 2.006 -27.675 1.00 92.56 121 VAL A O 1
ATOM 960 N N . HIS A 1 122 ? 1.848 0.929 -29.649 1.00 92.56 122 HIS A N 1
ATOM 961 C CA . HIS A 1 122 ? 1.719 2.088 -30.534 1.00 92.56 122 HIS A CA 1
ATOM 962 C C . HIS A 1 122 ? 0.650 1.746 -31.581 1.00 92.56 122 HIS A C 1
ATOM 964 O O . HIS A 1 122 ? 0.466 0.564 -31.881 1.00 92.56 122 HIS A O 1
ATOM 970 N N . GLY A 1 123 ? -0.077 2.757 -32.056 1.00 80.12 123 GLY A N 1
ATOM 971 C CA . GLY A 1 123 ? -1.061 2.627 -33.136 1.00 80.12 123 GLY A CA 1
ATOM 972 C C . GLY A 1 123 ? -0.451 2.889 -34.501 1.00 80.12 123 GLY A C 1
ATOM 973 O O . GLY A 1 123 ? 0.593 3.580 -34.541 1.00 80.12 123 GLY A O 1
#

pLDDT: mean 95.13, std 2.89, range [80.12, 98.31]

Sequence (123 aa):
DAIDPASGRVIKRGVMTKQLYDGLTLQRVPFNIDFDHLPRGEKIERMCNVLGIQWPLDPDETYELTTDNILKILAIHMRFRCGIPVIIMGETGCGKTRLIKFLCELRKSGVTTENMILVKVHG

Secondary structure (DSSP, 8-state):
-EE-TTT--EEETTSS-HHHHHHHHHTT---S--STTS-HHHHHHHHHHHHT-SS---S-TTS---HHHHHHHHHHHHHHHTT--------TTSSHHHHHHHHHHHHHTT-------------

InterPro domains:
  IPR027417 P-loop containing nucleoside triphosphate hydrolase [SSF52540] (67-107)
  IPR031248 E3 ubiquitin-protein ligase RNF213 [PTHR22605] (1-123)

Organism: Acentrogobius pflaumii (NCBI:txid376893)

Radius of gyration: 17.22 Å; chains: 1; bounding box: 38×29×57 Å

Foldseek 3Di:
DDADPVPRHDPDPCPDDPVVVVVCVVVVPDPPDDLQPDDPVVLQVVLCVLLVNPQFDQQDPPDDDDPVLSVVLSVVSVCVVVVHDDDDDDDPPPCPVVSVVRSQSRNCSPPPDDPDDDDDDDD